Protein AF-A0A8J3P9Y1-F1 (afdb_monomer)

pLDDT: mean 70.39, std 19.76, range [37.03, 94.31]

Nearest PDB structures (foldseek):
  3hug-assembly6_P  TM=7.985E-01  e=1.269E-01  Mycobacterium tuberculosis H37Rv
  3hug-assembly6_J  TM=7.393E-01  e=1.351E-01  Mycobacterium tuberculosis H37Rv
  3hug-assembly6_F  TM=9.449E-01  e=3.054E-01  Mycobacterium tuberculosis H37Rv
  3hug-assembly3_L  TM=7.422E-01  e=3.686E-01  Mycobacterium tuberculosis H37Rv

Solvent-accessible surface area (backbone atoms only — not comparable to full-atom values): 6510 Å² total; per-residue (Å²): 143,80,88,79,85,78,82,90,81,77,76,95,77,72,90,67,78,75,79,79,74,73,80,88,63,100,72,79,76,76,44,79,85,66,62,26,74,68,38,51,55,30,52,73,68,64,70,48,54,72,71,54,41,55,54,44,51,62,44,43,80,75,31,67,73,55,41,55,47,45,66,68,46,43,66,60,48,52,52,55,52,51,51,54,52,52,55,51,49,62,74,64,50,76,74,81,78,81,127

Radius of gyration: 21.57 Å; Cα contacts (8 Å, |Δi|>4): 36; chains: 1; bounding box: 75×32×50 Å

Sequence (99 aa):
MIGRAVPYGGDPTDGADPPPCPPAEPGGAACTNGSGPTAAGLYLTGALSPDQAASFESHLLRCPACQDYCDRVGPAIDLLIASRYAEAADLAAPEPSAS

Organism: NCBI:txid310354

Mean predicted aligned error: 14.85 Å

Structure (mmCIF, N/CA/C/O backbone):
data_AF-A0A8J3P9Y1-F1
#
_entry.id   AF-A0A8J3P9Y1-F1
#
loop_
_atom_site.group_PDB
_atom_site.id
_atom_site.type_symbol
_atom_site.label_atom_id
_atom_site.label_alt_id
_atom_site.label_comp_id
_atom_site.label_asym_id
_atom_site.label_entity_id
_atom_site.label_seq_id
_atom_site.pdbx_PDB_ins_code
_atom_site.Cartn_x
_atom_site.Cartn_y
_atom_site.Cartn_z
_atom_site.occupancy
_atom_site.B_iso_or_equiv
_atom_site.auth_seq_id
_atom_site.auth_comp_id
_atom_site.auth_asym_id
_atom_site.auth_atom_id
_atom_site.pdbx_PDB_model_num
ATOM 1 N N . MET A 1 1 ? 45.087 -20.100 -7.973 1.00 41.41 1 MET A N 1
ATOM 2 C CA . MET A 1 1 ? 44.007 -19.429 -8.724 1.00 41.41 1 MET A CA 1
ATOM 3 C C . MET A 1 1 ? 43.104 -18.734 -7.718 1.00 41.41 1 MET A C 1
ATOM 5 O O . MET A 1 1 ? 42.337 -19.415 -7.057 1.00 41.41 1 MET A O 1
ATOM 9 N N . ILE A 1 2 ? 43.257 -17.423 -7.526 1.00 37.03 2 ILE A N 1
ATOM 10 C CA . ILE A 1 2 ? 42.393 -16.632 -6.638 1.00 37.03 2 ILE A CA 1
ATOM 11 C C . ILE A 1 2 ? 41.951 -15.418 -7.457 1.00 37.03 2 ILE A C 1
ATOM 13 O O . ILE A 1 2 ? 42.772 -14.566 -7.796 1.00 37.03 2 ILE A O 1
ATOM 17 N N . GLY A 1 3 ? 40.685 -15.428 -7.876 1.00 37.78 3 GLY A N 1
ATOM 18 C CA . GLY A 1 3 ? 40.052 -14.355 -8.637 1.00 37.78 3 GLY A CA 1
ATOM 19 C C . GLY A 1 3 ? 39.818 -13.146 -7.738 1.00 37.78 3 GLY A C 1
ATOM 20 O O . GLY A 1 3 ? 39.241 -13.256 -6.661 1.00 37.78 3 GLY A O 1
ATOM 21 N N . ARG A 1 4 ? 40.348 -12.012 -8.177 1.00 38.56 4 ARG A N 1
ATOM 22 C CA . ARG A 1 4 ? 40.489 -10.749 -7.459 1.00 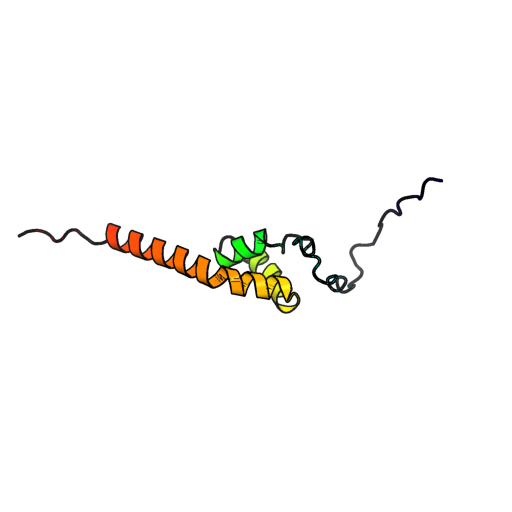38.56 4 ARG A CA 1
ATOM 23 C C . ARG A 1 4 ? 39.161 -9.985 -7.477 1.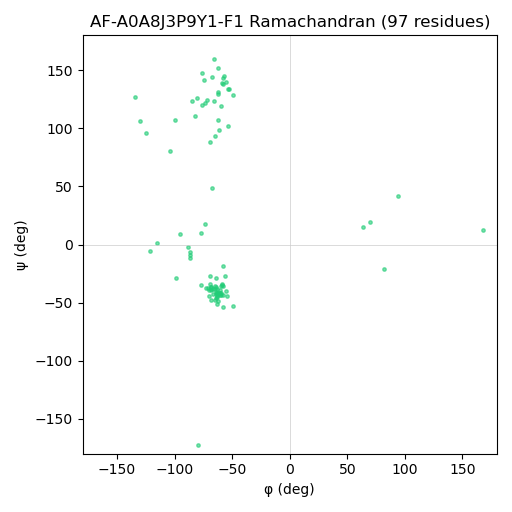00 38.56 4 ARG A C 1
ATOM 25 O O . ARG A 1 4 ? 38.617 -9.744 -8.549 1.00 38.56 4 ARG A O 1
ATOM 32 N N . ALA A 1 5 ? 38.663 -9.602 -6.301 1.00 41.72 5 ALA A N 1
ATOM 33 C CA . ALA A 1 5 ? 37.536 -8.684 -6.166 1.00 41.72 5 ALA A CA 1
ATOM 34 C C . ALA A 1 5 ? 37.903 -7.315 -6.765 1.00 41.72 5 ALA A C 1
ATOM 36 O O . ALA A 1 5 ? 38.963 -6.761 -6.462 1.00 41.72 5 ALA A O 1
ATOM 37 N N . VAL A 1 6 ? 37.041 -6.798 -7.639 1.00 49.44 6 VAL A N 1
ATOM 38 C CA . VAL A 1 6 ? 37.158 -5.460 -8.229 1.00 49.44 6 VAL A CA 1
ATOM 39 C C . VAL A 1 6 ? 36.529 -4.462 -7.250 1.00 49.44 6 VAL A C 1
ATOM 41 O O . VAL A 1 6 ? 35.365 -4.650 -6.895 1.00 49.44 6 VAL A O 1
ATOM 44 N N . PRO A 1 7 ? 37.244 -3.424 -6.778 1.00 52.22 7 PRO A N 1
ATOM 45 C CA . PRO A 1 7 ? 36.626 -2.392 -5.959 1.00 52.22 7 PRO A CA 1
ATOM 46 C C . PRO A 1 7 ? 35.810 -1.453 -6.856 1.00 52.22 7 PRO A C 1
ATOM 48 O O . PRO A 1 7 ? 36.354 -0.819 -7.759 1.00 52.22 7 PRO A O 1
ATOM 51 N N . TYR A 1 8 ? 34.507 -1.362 -6.593 1.00 47.03 8 TYR A N 1
ATOM 52 C CA . TYR A 1 8 ? 33.647 -0.297 -7.107 1.00 47.03 8 TYR A CA 1
ATOM 53 C C . TYR A 1 8 ? 34.111 1.041 -6.511 1.00 47.03 8 TYR A C 1
ATOM 55 O O . TYR A 1 8 ? 33.736 1.408 -5.401 1.00 47.03 8 TYR A O 1
ATOM 63 N N . GLY A 1 9 ? 34.972 1.747 -7.240 1.00 44.25 9 GLY A N 1
ATOM 64 C CA . GLY A 1 9 ? 35.149 3.189 -7.117 1.00 44.25 9 GLY A CA 1
ATOM 65 C C . GLY A 1 9 ? 34.369 3.850 -8.247 1.00 44.25 9 GLY A C 1
ATOM 66 O O . GLY A 1 9 ? 34.774 3.733 -9.401 1.00 44.25 9 GLY A O 1
ATOM 67 N N . GLY A 1 10 ? 33.246 4.489 -7.926 1.00 37.59 10 GLY A N 1
ATOM 68 C CA . GLY A 1 10 ? 32.431 5.258 -8.865 1.00 37.59 10 GLY A CA 1
ATOM 69 C C . GLY A 1 10 ? 32.047 6.594 -8.236 1.00 37.59 10 GLY A C 1
ATOM 70 O O . GLY A 1 10 ? 31.582 6.628 -7.100 1.00 37.59 10 GLY A O 1
ATOM 71 N N . ASP A 1 11 ? 32.329 7.668 -8.965 1.00 39.84 11 ASP A N 1
ATOM 72 C CA . ASP A 1 11 ? 32.106 9.075 -8.629 1.00 39.84 11 ASP A CA 1
ATOM 73 C C . ASP A 1 11 ? 30.613 9.391 -8.358 1.00 39.84 11 ASP A C 1
ATOM 75 O O . ASP A 1 11 ? 29.756 8.886 -9.083 1.00 39.84 11 ASP A O 1
ATOM 79 N N . PRO A 1 12 ? 30.263 10.214 -7.349 1.00 50.38 12 PRO A N 1
ATOM 80 C CA . PRO A 1 12 ? 28.871 10.459 -6.958 1.00 50.38 12 PRO A CA 1
ATOM 81 C C . PRO A 1 12 ? 28.077 11.416 -7.874 1.00 50.38 12 PRO A C 1
ATOM 83 O O . PRO A 1 12 ? 26.978 11.812 -7.486 1.00 50.38 12 PRO A O 1
ATOM 86 N N . THR A 1 13 ? 28.584 11.819 -9.049 1.00 48.91 13 THR A N 1
ATOM 87 C CA . THR A 1 13 ? 27.899 12.810 -9.913 1.00 48.91 13 THR A CA 1
ATOM 88 C C . THR A 1 13 ? 27.412 12.311 -11.275 1.00 48.91 13 THR A C 1
ATOM 90 O O . THR A 1 13 ? 26.796 13.084 -12.011 1.00 48.91 13 THR A O 1
ATOM 93 N N . ASP A 1 14 ? 27.588 11.032 -11.608 1.00 45.88 14 ASP A N 1
ATOM 94 C CA . ASP A 1 14 ? 27.040 10.487 -12.854 1.00 45.88 14 ASP A CA 1
ATOM 95 C C . ASP A 1 14 ? 25.560 10.121 -12.657 1.00 45.88 14 ASP A C 1
ATOM 97 O O . ASP A 1 14 ? 25.224 9.201 -11.912 1.00 45.88 14 ASP A O 1
ATOM 101 N N . GLY A 1 15 ? 24.664 10.882 -13.293 1.00 45.03 15 GLY A N 1
ATOM 102 C CA . GLY A 1 15 ? 23.213 10.671 -13.317 1.00 45.03 15 GLY A CA 1
ATOM 103 C C . GLY A 1 15 ? 22.792 9.411 -14.081 1.00 45.03 15 GLY A C 1
ATOM 104 O O . GLY A 1 15 ? 21.915 9.475 -14.942 1.00 45.03 15 GLY A O 1
ATOM 105 N N . ALA A 1 16 ? 23.431 8.281 -13.791 1.00 42.06 16 ALA A N 1
ATOM 106 C CA . ALA A 1 16 ? 23.083 6.978 -14.310 1.00 42.06 16 ALA A CA 1
ATOM 107 C C . ALA A 1 16 ? 21.810 6.478 -13.616 1.00 42.06 16 ALA A C 1
ATOM 109 O O . ALA A 1 16 ? 21.747 6.358 -12.390 1.00 42.06 16 ALA A O 1
ATOM 110 N N . ASP A 1 17 ? 20.791 6.191 -14.423 1.00 44.88 17 ASP A N 1
ATOM 111 C CA . ASP A 1 17 ? 19.598 5.462 -14.004 1.00 44.88 17 ASP A CA 1
ATOM 112 C C . ASP A 1 17 ? 20.029 4.185 -13.247 1.00 44.88 17 ASP A C 1
ATOM 114 O O . ASP A 1 17 ? 20.905 3.458 -13.737 1.00 44.88 17 ASP A O 1
ATOM 118 N N . PRO A 1 18 ? 19.500 3.920 -12.036 1.00 49.88 18 PRO A N 1
ATOM 119 C CA . PRO A 1 18 ? 19.859 2.717 -11.297 1.00 49.88 18 PRO A CA 1
ATOM 120 C C . PRO A 1 18 ? 19.534 1.481 -12.150 1.00 49.88 18 PRO A C 1
ATOM 122 O O . PRO A 1 18 ? 18.524 1.479 -12.853 1.00 49.88 18 PRO A O 1
ATOM 125 N N . PRO A 1 19 ? 20.362 0.421 -12.107 1.00 47.41 19 PRO A N 1
ATOM 126 C CA . PRO A 1 19 ? 20.167 -0.736 -12.972 1.00 47.41 19 PRO A CA 1
ATOM 127 C C . PRO A 1 19 ? 18.749 -1.310 -12.800 1.00 47.41 19 PRO A C 1
ATOM 129 O O . PRO A 1 19 ? 18.266 -1.391 -11.663 1.00 47.41 19 PRO A O 1
ATOM 132 N N . PRO A 1 20 ? 18.079 -1.729 -13.894 1.00 46.41 20 PRO A N 1
ATOM 133 C CA . PRO A 1 20 ? 16.769 -2.356 -13.797 1.00 46.41 20 PRO A CA 1
ATOM 134 C C . PRO A 1 20 ? 16.864 -3.591 -12.900 1.00 46.41 20 PRO A C 1
ATOM 136 O O . PRO A 1 20 ? 17.834 -4.352 -12.963 1.00 46.41 20 PRO A O 1
ATOM 139 N N . CYS A 1 21 ? 15.859 -3.761 -12.039 1.00 46.88 21 CYS A N 1
ATOM 140 C CA . CYS A 1 21 ? 15.823 -4.845 -11.065 1.00 46.88 21 CYS A CA 1
ATOM 141 C C . CYS A 1 21 ? 16.009 -6.205 -11.764 1.00 46.88 21 CYS A C 1
ATOM 143 O O . CYS A 1 21 ? 15.347 -6.460 -12.776 1.00 46.88 21 CYS A O 1
ATOM 145 N N . PRO A 1 22 ? 16.873 -7.095 -11.241 1.00 47.22 22 PRO A N 1
ATOM 146 C CA . PRO A 1 22 ? 16.957 -8.455 -11.751 1.00 47.22 22 PRO A CA 1
ATOM 147 C C . PRO A 1 22 ? 15.619 -9.188 -11.535 1.00 47.22 22 PRO A C 1
ATOM 149 O O . PRO A 1 22 ? 14.877 -8.852 -10.604 1.00 47.22 22 PRO A O 1
ATOM 152 N N . PRO A 1 23 ? 15.285 -10.179 -12.385 1.00 42.75 23 PRO A N 1
ATOM 153 C CA . PRO A 1 23 ? 14.048 -10.941 -12.261 1.00 42.75 23 PRO A CA 1
ATOM 154 C C . PRO A 1 23 ? 13.942 -11.601 -10.881 1.00 42.75 23 PRO A C 1
ATOM 156 O O . PRO A 1 23 ? 14.941 -12.006 -10.287 1.00 42.75 23 PRO A O 1
ATOM 159 N N . ALA A 1 24 ? 12.712 -11.674 -10.373 1.00 45.75 24 ALA A N 1
ATOM 160 C CA . ALA A 1 24 ? 12.392 -12.144 -9.034 1.00 45.75 24 ALA A CA 1
ATOM 161 C C . ALA A 1 24 ? 12.818 -13.608 -8.820 1.00 45.75 24 ALA A C 1
ATOM 163 O O . ALA A 1 24 ? 12.096 -14.539 -9.169 1.00 45.75 24 ALA A O 1
ATOM 164 N N . GLU A 1 25 ? 13.976 -13.816 -8.200 1.00 38.72 25 GLU A N 1
ATOM 165 C CA . GLU A 1 25 ? 14.311 -15.091 -7.567 1.00 38.72 25 GLU A CA 1
ATOM 166 C C . GLU A 1 25 ? 13.381 -15.292 -6.347 1.00 38.72 25 GLU A C 1
ATOM 168 O O . GLU A 1 25 ? 13.044 -14.318 -5.654 1.00 38.72 25 GLU A O 1
ATOM 173 N N . PRO A 1 26 ? 12.950 -16.528 -6.039 1.00 38.72 26 PRO A N 1
ATOM 174 C CA . PRO A 1 26 ? 12.089 -16.808 -4.895 1.00 38.72 26 PRO A CA 1
ATOM 175 C C . PRO A 1 26 ? 12.876 -16.594 -3.592 1.00 38.72 26 PRO A C 1
ATOM 177 O O . PRO A 1 26 ? 13.515 -17.506 -3.078 1.00 38.72 26 PRO A O 1
ATOM 180 N N . GLY A 1 27 ? 12.876 -15.362 -3.073 1.00 45.09 27 GLY A N 1
ATOM 181 C CA . GLY A 1 27 ? 13.672 -15.033 -1.885 1.00 45.09 27 GLY A CA 1
ATOM 182 C C . GLY A 1 27 ? 13.839 -13.558 -1.512 1.00 45.09 27 GLY A C 1
ATOM 183 O O . GLY A 1 27 ? 14.684 -13.263 -0.677 1.00 45.09 27 GLY A O 1
ATOM 184 N N . GLY A 1 28 ? 13.075 -12.619 -2.086 1.00 48.62 28 GLY A N 1
ATOM 185 C CA . GLY A 1 28 ? 12.895 -11.271 -1.510 1.00 48.62 28 GLY A CA 1
ATOM 186 C C . GLY A 1 28 ? 14.139 -10.371 -1.397 1.00 48.62 28 GLY A C 1
ATOM 187 O O . GLY A 1 28 ? 14.089 -9.368 -0.691 1.00 48.62 28 GLY A O 1
ATOM 188 N N . ALA A 1 29 ? 15.241 -10.689 -2.081 1.00 48.66 29 ALA A N 1
ATOM 189 C CA . ALA A 1 29 ? 16.513 -9.966 -1.960 1.00 48.66 29 ALA A CA 1
ATOM 190 C C . ALA A 1 29 ? 16.738 -8.865 -3.022 1.00 48.66 29 ALA A C 1
ATOM 192 O O . ALA A 1 29 ? 17.837 -8.327 -3.116 1.00 48.66 29 ALA A O 1
ATOM 193 N N . ALA A 1 30 ? 15.735 -8.523 -3.841 1.00 54.03 30 ALA A N 1
ATOM 194 C CA . ALA A 1 30 ? 15.935 -7.668 -5.022 1.00 54.03 30 ALA A CA 1
ATOM 195 C C . ALA A 1 30 ? 15.851 -6.149 -4.759 1.00 54.03 30 ALA A C 1
ATOM 197 O O . ALA A 1 30 ? 16.215 -5.361 -5.625 1.00 54.03 30 ALA A O 1
ATOM 198 N N . CYS A 1 31 ? 15.390 -5.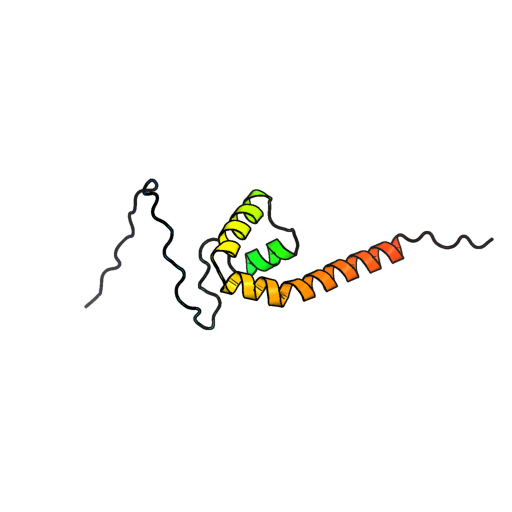715 -3.584 1.00 60.75 31 CYS A N 1
ATOM 199 C CA . CYS A 1 31 ? 15.229 -4.293 -3.266 1.00 60.75 31 CYS A CA 1
ATOM 200 C C . CYS A 1 31 ? 16.359 -3.828 -2.347 1.00 60.75 31 CYS A C 1
ATOM 202 O O . CYS A 1 31 ? 16.209 -3.759 -1.125 1.00 60.75 31 CYS A O 1
ATOM 204 N N . THR A 1 32 ? 17.527 -3.546 -2.919 1.00 55.88 32 THR A N 1
ATOM 205 C CA . THR A 1 32 ? 18.606 -2.895 -2.171 1.00 55.88 32 THR A CA 1
ATOM 206 C C . THR A 1 32 ? 18.257 -1.420 -1.977 1.00 55.88 32 THR A C 1
ATOM 208 O O . THR A 1 32 ? 17.765 -0.796 -2.912 1.00 55.88 32 THR A O 1
ATOM 211 N N . ASN A 1 33 ? 18.568 -0.869 -0.798 1.00 55.06 33 ASN A N 1
ATOM 212 C CA . ASN A 1 33 ? 18.346 0.527 -0.378 1.00 55.06 33 ASN A CA 1
ATOM 213 C C . ASN A 1 33 ? 17.045 0.818 0.398 1.00 55.06 33 ASN A C 1
ATOM 215 O O . ASN A 1 33 ? 16.381 1.828 0.194 1.00 55.06 33 ASN A O 1
ATOM 219 N N . GLY A 1 34 ? 16.679 -0.069 1.326 1.00 56.56 34 GLY A N 1
ATOM 220 C CA . GLY A 1 34 ? 15.572 0.168 2.256 1.00 56.56 34 GLY A CA 1
ATOM 221 C C . GLY A 1 34 ? 14.192 -0.129 1.676 1.00 56.56 34 GLY A C 1
ATOM 222 O O . GLY A 1 34 ? 13.314 -0.466 2.449 1.00 56.56 34 GLY A O 1
ATOM 223 N N . SER A 1 35 ? 14.012 -0.149 0.354 1.00 59.09 35 SER A N 1
ATOM 224 C CA . SER A 1 35 ? 12.735 -0.388 -0.348 1.00 59.09 35 SER A CA 1
ATOM 225 C C . SER A 1 35 ? 12.224 -1.842 -0.333 1.00 59.09 35 SER A C 1
ATOM 227 O O . SER A 1 35 ? 11.410 -2.218 -1.167 1.00 59.09 35 SER A O 1
ATOM 229 N N . GLY A 1 36 ? 12.724 -2.685 0.574 1.00 62.62 36 GLY A N 1
ATOM 230 C CA . GLY A 1 36 ? 12.328 -4.091 0.692 1.00 62.62 36 GLY A CA 1
ATOM 231 C C . GLY A 1 36 ? 10.995 -4.309 1.425 1.00 62.62 36 GLY A C 1
ATOM 232 O O . GLY A 1 36 ? 10.318 -3.345 1.787 1.00 62.62 36 GLY A O 1
ATOM 233 N N . PRO A 1 37 ? 10.628 -5.573 1.725 1.00 63.97 37 PRO A N 1
ATOM 234 C CA . PRO A 1 37 ? 9.364 -5.912 2.396 1.00 63.97 37 PRO A CA 1
ATOM 235 C C . PRO A 1 37 ? 9.181 -5.197 3.745 1.00 63.97 37 PRO A C 1
ATOM 237 O O . PRO A 1 37 ? 8.057 -4.897 4.145 1.00 63.97 37 PRO A O 1
ATOM 240 N N . THR A 1 38 ? 10.281 -4.849 4.417 1.00 76.44 38 THR A N 1
ATOM 241 C CA . THR A 1 38 ? 10.266 -4.022 5.628 1.00 76.44 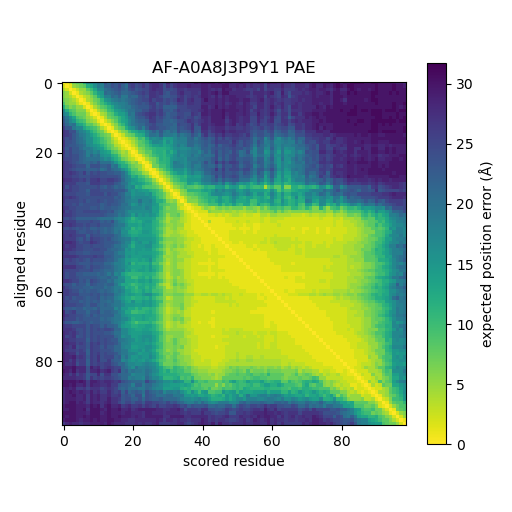38 THR A CA 1
ATOM 242 C C . THR A 1 38 ? 9.750 -2.603 5.363 1.00 76.44 38 THR A C 1
ATOM 244 O O . THR A 1 38 ? 8.892 -2.139 6.107 1.00 76.44 38 THR A O 1
ATOM 247 N N . ALA A 1 39 ? 10.205 -1.913 4.307 1.00 81.44 39 ALA A N 1
ATOM 248 C CA . ALA A 1 39 ? 9.670 -0.587 3.978 1.00 81.44 39 ALA A CA 1
ATOM 249 C C . ALA A 1 39 ? 8.234 -0.651 3.479 1.00 81.44 39 ALA A C 1
ATOM 251 O O . ALA A 1 39 ? 7.463 0.233 3.821 1.00 81.44 39 ALA A O 1
ATOM 252 N N . ALA A 1 40 ? 7.846 -1.703 2.756 1.00 85.69 40 ALA A N 1
ATOM 253 C CA . ALA A 1 40 ? 6.454 -1.884 2.358 1.00 85.69 40 ALA A CA 1
ATOM 254 C C . ALA A 1 40 ? 5.520 -1.998 3.579 1.00 85.69 40 ALA A C 1
ATOM 256 O O . ALA A 1 40 ? 4.480 -1.350 3.626 1.00 85.69 40 ALA A O 1
ATOM 257 N N . GLY A 1 41 ? 5.915 -2.755 4.609 1.00 87.50 41 GLY A N 1
ATOM 258 C CA . GLY A 1 41 ? 5.156 -2.832 5.863 1.00 87.50 41 GLY A CA 1
ATOM 259 C C . GLY A 1 41 ? 5.091 -1.497 6.617 1.00 87.50 41 GLY A C 1
ATOM 260 O O . GLY A 1 41 ? 4.033 -1.114 7.118 1.00 87.50 41 GLY A O 1
ATOM 261 N N . LEU A 1 42 ? 6.199 -0.754 6.667 1.00 89.56 42 LEU A N 1
ATOM 262 C CA . LEU A 1 42 ? 6.232 0.572 7.297 1.00 89.56 42 LEU A CA 1
ATOM 263 C C . LEU A 1 42 ? 5.421 1.606 6.507 1.00 89.56 42 LEU A C 1
ATOM 265 O O . LEU A 1 42 ? 4.758 2.446 7.106 1.00 89.56 42 LEU A O 1
ATOM 269 N N . TYR A 1 43 ? 5.435 1.523 5.178 1.00 91.38 43 TYR A N 1
ATOM 270 C CA . TYR A 1 43 ? 4.637 2.369 4.299 1.00 91.38 43 TYR A CA 1
ATOM 271 C C . TYR A 1 43 ? 3.143 2.141 4.537 1.00 91.38 43 TYR A C 1
ATOM 273 O O . TYR A 1 43 ? 2.421 3.087 4.835 1.00 91.38 43 TYR A O 1
ATOM 281 N N . LEU A 1 44 ? 2.699 0.879 4.516 1.00 91.94 44 LEU A N 1
ATOM 282 C CA . LEU A 1 44 ? 1.290 0.515 4.713 1.00 91.94 44 LEU A CA 1
ATOM 283 C C . LEU A 1 44 ? 0.759 0.862 6.110 1.00 91.94 44 LEU A C 1
ATOM 285 O O . LEU A 1 44 ? -0.425 1.123 6.274 1.00 91.94 44 LEU A O 1
ATOM 289 N N . THR A 1 45 ? 1.623 0.878 7.125 1.00 91.12 45 THR A N 1
ATOM 290 C CA . THR A 1 45 ? 1.246 1.284 8.490 1.00 91.12 45 THR A CA 1
ATOM 291 C C . THR A 1 45 ? 1.378 2.790 8.735 1.00 91.12 45 THR A C 1
ATOM 293 O O . THR A 1 45 ? 1.060 3.253 9.829 1.00 91.12 45 THR A O 1
ATOM 296 N N . GLY A 1 46 ? 1.849 3.565 7.749 1.00 91.56 46 GLY A N 1
ATOM 297 C CA . GLY A 1 46 ? 2.089 5.005 7.887 1.00 91.56 46 GLY A CA 1
ATOM 298 C C . GLY A 1 46 ? 3.264 5.361 8.806 1.00 91.56 46 GLY A C 1
ATOM 299 O O . GLY A 1 46 ? 3.344 6.483 9.297 1.00 91.56 46 GLY A O 1
ATOM 300 N N . ALA A 1 47 ? 4.171 4.416 9.063 1.00 91.75 47 ALA A N 1
ATOM 301 C CA . ALA A 1 47 ? 5.302 4.571 9.979 1.00 91.75 47 ALA A CA 1
ATOM 302 C C . ALA A 1 47 ? 6.556 5.192 9.329 1.00 91.75 47 ALA A C 1
ATOM 304 O O . ALA A 1 47 ? 7.538 5.459 10.023 1.00 91.75 47 ALA A O 1
ATOM 305 N N . LEU A 1 48 ? 6.552 5.400 8.008 1.00 89.50 48 LEU A N 1
ATOM 306 C CA . LEU A 1 48 ? 7.632 6.095 7.305 1.00 89.50 48 LEU A CA 1
ATOM 307 C C . LEU A 1 48 ? 7.556 7.609 7.519 1.00 89.50 48 LEU A C 1
ATOM 309 O O . LEU A 1 48 ? 6.473 8.190 7.593 1.00 89.50 48 LEU A O 1
ATOM 313 N N . SER A 1 49 ? 8.718 8.268 7.551 1.00 91.06 49 SER A N 1
ATOM 314 C CA . SER A 1 49 ? 8.748 9.727 7.433 1.00 91.06 49 SER A CA 1
ATOM 315 C C . SER A 1 49 ? 8.260 10.171 6.041 1.00 91.06 49 SER A C 1
ATOM 317 O O . SER A 1 49 ? 8.322 9.380 5.095 1.00 91.06 49 SER A O 1
ATOM 319 N N . PRO A 1 50 ? 7.827 11.433 5.865 1.00 91.88 50 PRO A N 1
ATOM 320 C CA . PRO A 1 50 ? 7.358 11.927 4.567 1.00 91.88 50 PRO A CA 1
ATOM 321 C C . PRO A 1 50 ? 8.372 11.732 3.427 1.00 91.88 50 PRO A C 1
ATOM 323 O O . PRO A 1 50 ? 8.009 11.242 2.360 1.00 91.88 50 PRO A O 1
ATOM 326 N N . ASP A 1 51 ? 9.656 12.030 3.662 1.00 88.00 51 ASP A N 1
ATOM 327 C CA . ASP A 1 51 ? 10.727 11.811 2.677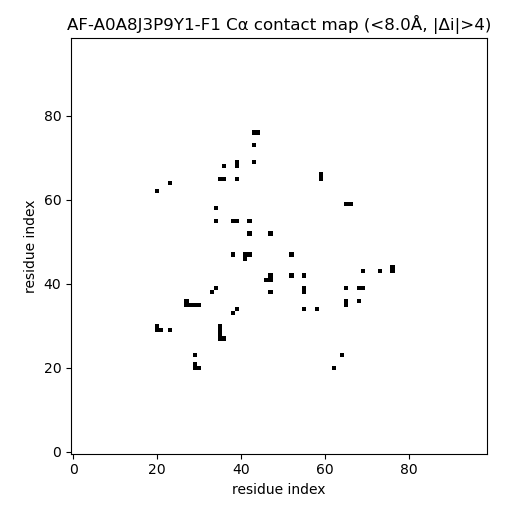 1.00 88.00 51 ASP A CA 1
ATOM 328 C C . ASP A 1 51 ? 10.918 10.327 2.326 1.00 88.00 51 ASP A C 1
ATOM 330 O O . ASP A 1 51 ? 11.159 9.969 1.171 1.00 88.00 51 ASP A O 1
ATOM 334 N N . GLN A 1 52 ? 10.792 9.440 3.316 1.00 87.31 52 GLN A N 1
ATOM 335 C CA . GLN A 1 52 ? 10.905 7.997 3.105 1.00 87.31 52 GLN A CA 1
ATOM 336 C C . GLN A 1 52 ? 9.709 7.446 2.326 1.00 87.31 52 GLN A C 1
ATOM 338 O O . GLN A 1 52 ? 9.900 6.605 1.447 1.00 87.31 52 GLN A O 1
ATOM 343 N N . ALA A 1 53 ? 8.501 7.934 2.612 1.00 90.94 53 ALA A N 1
ATOM 344 C CA . ALA A 1 53 ? 7.295 7.570 1.880 1.00 90.94 53 ALA A CA 1
ATOM 345 C C . ALA A 1 53 ? 7.393 8.001 0.409 1.00 90.94 53 ALA A C 1
ATOM 347 O O . ALA A 1 53 ? 7.224 7.163 -0.471 1.00 90.94 53 ALA A O 1
ATOM 348 N N . ALA A 1 54 ? 7.789 9.247 0.131 1.00 89.75 54 ALA A N 1
ATOM 349 C CA . ALA A 1 54 ? 7.963 9.739 -1.239 1.00 89.75 54 ALA A CA 1
ATOM 350 C C . ALA A 1 54 ? 9.029 8.948 -2.028 1.00 89.75 54 ALA A C 1
ATOM 352 O O . ALA A 1 54 ? 8.859 8.643 -3.215 1.00 89.75 54 ALA A O 1
ATOM 353 N N . SER A 1 55 ? 10.127 8.574 -1.362 1.00 86.88 55 SER A N 1
ATOM 354 C CA . SER A 1 55 ? 11.161 7.711 -1.946 1.00 86.88 55 SER 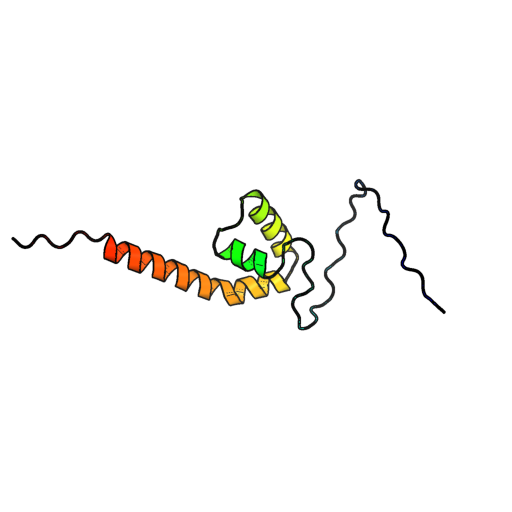A CA 1
ATOM 355 C C . SER A 1 55 ? 10.623 6.308 -2.259 1.00 86.88 55 SER A C 1
ATOM 357 O O . SER A 1 55 ? 10.862 5.766 -3.342 1.00 86.88 55 SER A O 1
ATOM 359 N N . PHE A 1 56 ? 9.835 5.731 -1.348 1.00 87.56 56 PHE A N 1
ATOM 360 C CA . PHE A 1 56 ? 9.219 4.423 -1.547 1.00 87.56 56 PHE A CA 1
ATOM 361 C C . PHE A 1 56 ? 8.138 4.438 -2.639 1.00 87.56 56 PHE A C 1
ATOM 363 O O . PHE A 1 56 ? 8.099 3.528 -3.461 1.00 87.56 56 PHE A O 1
ATOM 370 N N . GLU A 1 57 ? 7.327 5.489 -2.734 1.00 92.25 57 GLU A N 1
ATOM 371 C CA . GLU A 1 57 ? 6.342 5.673 -3.809 1.00 92.25 57 GLU A CA 1
ATOM 372 C C . GLU A 1 57 ? 7.012 5.778 -5.182 1.00 92.25 57 GLU A C 1
ATOM 374 O O . GLU A 1 57 ? 6.592 5.129 -6.142 1.00 92.25 57 GLU A O 1
ATOM 379 N N . SER A 1 58 ? 8.121 6.516 -5.265 1.00 90.31 58 SER A N 1
ATOM 380 C CA . SER A 1 58 ? 8.930 6.595 -6.487 1.00 90.31 58 SER A CA 1
ATOM 381 C C . SER A 1 58 ? 9.464 5.222 -6.915 1.00 90.31 58 SER A C 1
ATOM 383 O O . SER A 1 58 ? 9.533 4.924 -8.110 1.00 90.31 58 SER A O 1
ATOM 385 N N . HIS A 1 59 ? 9.816 4.369 -5.948 1.00 86.94 59 HIS A N 1
ATOM 386 C CA . HIS A 1 59 ? 10.198 2.980 -6.197 1.00 86.94 59 HIS A CA 1
ATOM 387 C C . HIS A 1 59 ? 9.002 2.118 -6.628 1.00 86.94 59 HIS A C 1
ATOM 389 O O . HIS A 1 59 ? 9.123 1.358 -7.592 1.00 86.94 59 HIS A O 1
ATOM 395 N N . LEU A 1 60 ? 7.845 2.252 -5.967 1.00 89.31 60 LEU A N 1
ATOM 396 C CA . LEU A 1 60 ? 6.629 1.505 -6.297 1.00 89.31 60 LEU A CA 1
ATOM 397 C C . LEU A 1 60 ? 6.234 1.703 -7.755 1.00 89.31 60 LEU A C 1
ATOM 399 O O . LEU A 1 60 ? 5.919 0.721 -8.413 1.00 89.31 60 LEU A O 1
ATOM 403 N N . LEU A 1 61 ? 6.356 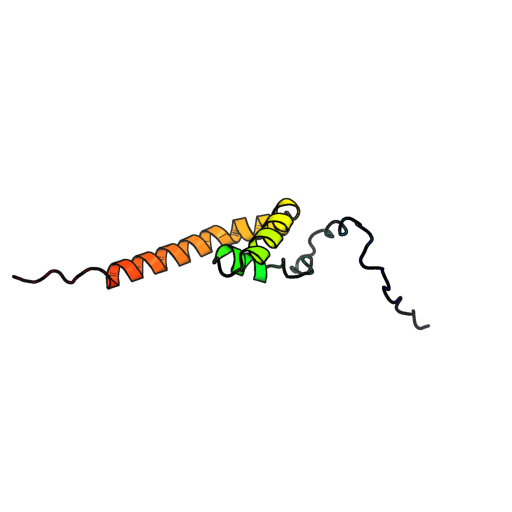2.912 -8.306 1.00 90.38 61 LEU A N 1
ATOM 404 C CA . LEU A 1 61 ? 6.065 3.179 -9.722 1.00 90.38 61 LEU A CA 1
ATOM 405 C C . LEU A 1 61 ? 6.901 2.343 -10.710 1.00 90.38 61 LEU A C 1
ATOM 407 O O . LEU A 1 61 ? 6.535 2.233 -11.879 1.00 90.38 61 LEU A O 1
ATOM 411 N N . ARG A 1 62 ? 8.026 1.770 -10.267 1.00 86.12 62 ARG A N 1
ATOM 412 C CA . ARG A 1 62 ? 9.002 1.072 -11.119 1.00 86.12 62 ARG A CA 1
ATOM 413 C C . ARG A 1 62 ? 9.232 -0.388 -10.724 1.00 86.12 62 ARG A C 1
ATOM 415 O O . ARG A 1 62 ? 9.952 -1.085 -11.434 1.00 86.12 62 ARG A O 1
ATOM 422 N N . CYS A 1 63 ? 8.645 -0.860 -9.621 1.00 84.75 63 CYS A N 1
ATOM 423 C CA . CYS A 1 63 ? 8.910 -2.190 -9.071 1.00 84.75 63 CYS A CA 1
ATOM 424 C C . CYS A 1 63 ? 7.625 -3.023 -8.905 1.00 84.75 63 CYS A C 1
ATOM 426 O O . CYS A 1 63 ? 6.973 -2.942 -7.859 1.00 84.75 63 CYS A O 1
ATOM 428 N N . PRO A 1 64 ? 7.288 -3.884 -9.888 1.00 85.25 64 PRO A N 1
ATOM 429 C CA . PRO A 1 64 ? 6.108 -4.750 -9.823 1.00 85.25 64 PRO A CA 1
ATOM 430 C C . PRO A 1 64 ? 6.092 -5.676 -8.602 1.00 85.25 64 PRO A C 1
ATOM 432 O O . PRO A 1 64 ? 5.051 -5.880 -8.000 1.00 85.25 64 PRO A O 1
ATOM 435 N N . ALA A 1 65 ? 7.249 -6.180 -8.162 1.00 83.62 65 ALA A N 1
ATOM 436 C CA . ALA A 1 65 ? 7.313 -7.066 -6.998 1.00 83.62 65 ALA A CA 1
ATOM 437 C C . ALA A 1 65 ? 6.897 -6.367 -5.687 1.00 83.62 65 ALA A C 1
ATOM 439 O O . ALA A 1 65 ? 6.285 -6.991 -4.817 1.00 83.62 65 ALA A O 1
ATOM 440 N N . CYS A 1 66 ? 7.224 -5.079 -5.539 1.00 85.38 66 CYS A N 1
ATOM 441 C CA . CYS A 1 66 ? 6.802 -4.279 -4.391 1.00 85.38 66 CYS A CA 1
ATOM 442 C C . CYS A 1 66 ? 5.334 -3.859 -4.501 1.00 85.38 66 CYS A C 1
ATOM 444 O O . CYS A 1 66 ? 4.652 -3.858 -3.479 1.00 85.38 66 CYS A O 1
ATOM 446 N N . GLN A 1 67 ? 4.836 -3.594 -5.717 1.00 88.44 67 GLN A N 1
ATOM 447 C CA . GLN A 1 67 ? 3.399 -3.416 -5.969 1.00 88.44 67 GLN A CA 1
ATOM 448 C C . GLN A 1 67 ? 2.624 -4.673 -5.544 1.00 88.44 67 GLN A C 1
ATOM 450 O O . GLN A 1 67 ? 1.789 -4.595 -4.651 1.00 88.44 67 GLN A O 1
ATOM 455 N N . ASP A 1 68 ? 3.008 -5.852 -6.046 1.00 88.50 68 ASP A N 1
ATOM 456 C CA . ASP A 1 68 ? 2.376 -7.138 -5.714 1.00 88.50 68 ASP A CA 1
ATOM 457 C C . ASP A 1 68 ? 2.423 -7.454 -4.211 1.00 88.50 68 ASP A C 1
ATOM 459 O O . ASP A 1 68 ? 1.548 -8.124 -3.656 1.00 88.50 68 ASP A O 1
ATOM 463 N N . TYR A 1 69 ? 3.488 -7.048 -3.517 1.00 86.50 69 TYR A N 1
ATOM 464 C CA . TYR A 1 69 ? 3.559 -7.196 -2.066 1.00 86.50 69 TYR A CA 1
ATOM 465 C C . TYR A 1 69 ? 2.561 -6.271 -1.361 1.00 86.50 69 TYR A C 1
ATOM 467 O O . TYR A 1 69 ? 1.816 -6.742 -0.499 1.00 86.50 69 TYR A O 1
ATOM 475 N N . CYS A 1 70 ? 2.517 -4.990 -1.738 1.00 90.19 70 CYS A N 1
ATOM 476 C CA . CYS A 1 70 ? 1.548 -4.034 -1.209 1.00 90.19 70 CYS A CA 1
ATOM 477 C C . CYS A 1 70 ? 0.106 -4.473 -1.487 1.00 90.19 70 CYS A C 1
ATOM 479 O O . CYS A 1 70 ? -0.705 -4.445 -0.567 1.00 90.19 70 CYS A O 1
ATOM 481 N N . ASP A 1 71 ? -0.190 -4.982 -2.680 1.00 93.12 71 ASP A N 1
ATOM 482 C CA . ASP A 1 71 ? -1.528 -5.456 -3.048 1.00 93.12 71 ASP A CA 1
ATOM 483 C C . ASP A 1 71 ? -1.950 -6.695 -2.247 1.00 93.12 71 ASP A C 1
ATOM 485 O O . ASP A 1 71 ? -3.103 -6.819 -1.832 1.00 93.12 71 ASP A O 1
ATOM 489 N N . ARG A 1 72 ? -1.017 -7.619 -1.978 1.00 90.94 72 ARG A N 1
ATOM 490 C CA . ARG A 1 72 ? -1.308 -8.823 -1.180 1.00 90.94 72 ARG A CA 1
ATOM 491 C C . ARG A 1 72 ? -1.487 -8.528 0.306 1.00 90.94 72 ARG A C 1
ATOM 493 O O . ARG A 1 72 ? -2.288 -9.194 0.958 1.00 90.94 72 ARG A O 1
ATOM 500 N N . VAL A 1 73 ? -0.704 -7.603 0.856 1.00 90.25 73 VAL A N 1
ATOM 501 C CA . VAL A 1 73 ? -0.622 -7.373 2.310 1.00 90.25 73 VAL A CA 1
ATOM 502 C C . VAL A 1 73 ? -1.478 -6.186 2.759 1.00 90.25 73 VAL A C 1
ATOM 504 O O . VAL A 1 73 ? -1.991 -6.206 3.877 1.00 90.25 73 VAL A O 1
ATOM 507 N N . GLY A 1 74 ? -1.689 -5.195 1.893 1.00 92.44 74 GLY A N 1
ATOM 508 C CA . GLY A 1 74 ? -2.465 -3.979 2.156 1.00 92.44 74 GLY A CA 1
ATOM 509 C C . GLY A 1 74 ? -3.836 -4.250 2.778 1.00 92.44 74 GLY A C 1
ATOM 510 O O . GLY A 1 74 ? -4.072 -3.777 3.887 1.00 92.44 74 GLY A O 1
ATOM 511 N N . PRO A 1 75 ? -4.684 -5.116 2.186 1.00 94.31 75 PRO A N 1
ATOM 512 C CA . PRO A 1 75 ? -6.000 -5.416 2.749 1.00 94.31 75 PRO A CA 1
ATOM 513 C C . PRO A 1 75 ? -5.953 -5.991 4.173 1.00 94.31 75 PRO A C 1
ATOM 515 O O . PRO A 1 75 ? -6.827 -5.713 4.990 1.00 94.31 75 PRO A O 1
ATOM 518 N N . ALA A 1 76 ? -4.932 -6.790 4.501 1.00 92.38 76 ALA A N 1
ATOM 519 C CA . ALA A 1 76 ? -4.773 -7.329 5.850 1.00 92.38 76 ALA A CA 1
ATOM 520 C C . ALA A 1 76 ? -4.372 -6.235 6.854 1.00 92.38 76 ALA A C 1
ATOM 522 O O . ALA A 1 76 ? -4.855 -6.236 7.987 1.00 92.38 76 ALA A O 1
ATOM 523 N N . ILE A 1 77 ? -3.523 -5.290 6.442 1.00 90.94 77 ILE A N 1
ATOM 524 C CA . ILE A 1 77 ? -3.147 -4.130 7.259 1.00 90.94 77 ILE A CA 1
ATOM 525 C C . ILE A 1 77 ? -4.347 -3.200 7.466 1.00 90.94 77 ILE A C 1
ATOM 527 O O . ILE A 1 77 ? -4.590 -2.794 8.602 1.00 90.94 77 ILE A O 1
ATOM 531 N N . ASP A 1 78 ? -5.150 -2.946 6.431 1.00 89.56 78 ASP A N 1
ATOM 532 C CA . ASP A 1 78 ? -6.369 -2.133 6.535 1.00 89.56 78 ASP A CA 1
ATOM 533 C C . ASP A 1 78 ? -7.350 -2.712 7.561 1.00 89.56 78 ASP A C 1
ATOM 535 O O . ASP A 1 78 ? -7.878 -1.986 8.406 1.00 89.56 78 ASP A O 1
ATOM 539 N N . LEU A 1 79 ? -7.551 -4.035 7.550 1.00 92.69 79 LEU A N 1
ATOM 540 C CA . LEU A 1 79 ? -8.386 -4.720 8.541 1.00 92.69 79 LEU A CA 1
ATOM 541 C C . LEU A 1 79 ? -7.823 -4.589 9.966 1.00 92.69 79 LEU A C 1
ATOM 543 O O . LEU A 1 79 ? -8.577 -4.348 10.914 1.00 92.69 79 LEU A O 1
ATOM 547 N N . LEU A 1 80 ? -6.504 -4.718 10.137 1.00 90.88 80 LEU A N 1
ATOM 548 C CA . LEU A 1 80 ? -5.853 -4.528 11.436 1.00 90.88 80 LEU A CA 1
ATOM 549 C C . LEU A 1 80 ? -6.012 -3.089 11.943 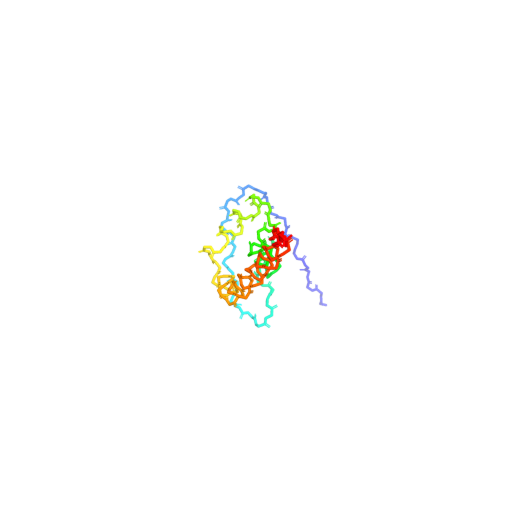1.00 90.88 80 LEU A C 1
ATOM 551 O O . LEU A 1 80 ? -6.323 -2.889 13.114 1.00 90.88 80 LEU A O 1
ATOM 555 N N . ILE A 1 81 ? -5.865 -2.091 11.077 1.00 88.94 81 ILE A N 1
ATOM 556 C CA . ILE A 1 81 ? -6.066 -0.683 11.433 1.00 88.94 81 ILE A CA 1
ATOM 557 C C . ILE A 1 81 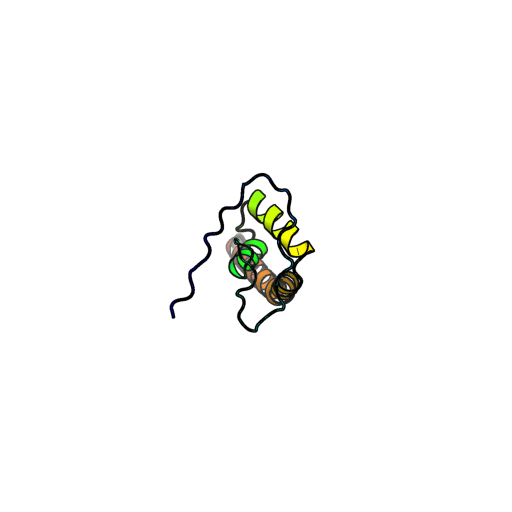? -7.537 -0.428 11.800 1.00 88.94 81 ILE A C 1
ATOM 559 O O . ILE A 1 81 ? -7.819 0.141 12.856 1.00 88.94 81 ILE A O 1
ATOM 563 N N . ALA A 1 82 ? -8.481 -0.905 10.986 1.00 87.75 82 ALA A N 1
ATOM 564 C CA . ALA A 1 82 ? -9.913 -0.747 11.233 1.00 87.75 82 ALA A CA 1
ATOM 565 C C . ALA A 1 82 ? -10.351 -1.382 12.564 1.00 87.75 82 ALA A C 1
ATOM 567 O O . ALA A 1 82 ? -11.087 -0.758 13.329 1.00 87.75 82 ALA A O 1
ATOM 568 N N . SER A 1 83 ? -9.860 -2.587 12.877 1.00 89.12 83 SER A N 1
ATOM 569 C CA . SER A 1 83 ? -10.151 -3.246 14.160 1.00 89.12 83 SER A CA 1
ATOM 570 C C . SER A 1 83 ? -9.647 -2.439 15.359 1.00 89.12 83 SER A C 1
ATOM 572 O O . SER A 1 83 ? -10.389 -2.258 16.321 1.00 89.12 83 SER A O 1
ATOM 574 N N . ARG A 1 84 ? -8.439 -1.865 15.284 1.00 84.56 84 ARG A N 1
ATOM 575 C CA . ARG A 1 84 ? -7.908 -0.997 16.348 1.00 84.56 84 ARG A CA 1
ATOM 576 C C . ARG A 1 84 ? -8.773 0.239 16.578 1.00 84.56 84 ARG A C 1
ATOM 578 O O . ARG A 1 84 ? -9.003 0.604 17.728 1.00 84.56 84 ARG A O 1
ATOM 585 N N . TYR A 1 85 ? -9.262 0.868 15.511 1.00 82.00 85 TYR A N 1
ATOM 586 C CA . TYR A 1 85 ? -10.161 2.017 15.636 1.00 82.00 85 TYR A CA 1
ATOM 587 C C . TYR A 1 85 ? -11.528 1.639 16.209 1.00 82.00 85 TYR A C 1
ATOM 589 O O . TYR A 1 85 ? -12.076 2.407 16.998 1.00 82.00 85 TYR A O 1
ATOM 597 N N . ALA A 1 86 ? -12.061 0.467 15.858 1.00 78.25 86 ALA A N 1
ATOM 598 C CA . ALA A 1 86 ? -13.313 -0.025 16.426 1.00 78.25 86 ALA A CA 1
ATOM 599 C C . ALA A 1 86 ? -13.198 -0.254 17.944 1.00 78.25 86 ALA A C 1
ATOM 601 O O . ALA A 1 86 ? -14.054 0.213 18.690 1.00 78.25 86 ALA A O 1
ATOM 602 N N . GLU A 1 87 ? -12.115 -0.882 18.414 1.00 77.44 87 GLU A N 1
ATOM 603 C CA . GLU A 1 87 ? -11.881 -1.066 19.857 1.00 77.44 87 GLU A CA 1
ATOM 604 C C . GLU A 1 87 ? -11.663 0.264 20.591 1.00 77.44 87 GLU A C 1
ATOM 606 O O . GLU A 1 87 ? -12.158 0.460 21.699 1.00 77.44 87 GLU A O 1
ATOM 611 N N . ALA A 1 88 ? -10.957 1.213 19.969 1.00 74.19 88 ALA A N 1
ATOM 612 C CA . ALA A 1 88 ? -10.778 2.543 20.544 1.00 74.19 88 ALA A CA 1
ATOM 613 C C . ALA A 1 88 ? -12.108 3.307 20.670 1.00 74.19 88 ALA A C 1
ATOM 615 O O . ALA A 1 88 ? -12.305 4.027 21.647 1.00 74.19 88 ALA A O 1
ATOM 616 N N . ALA A 1 89 ? -13.017 3.151 19.704 1.00 73.94 89 ALA A N 1
ATOM 617 C CA . ALA A 1 89 ? -14.338 3.769 19.743 1.00 73.94 89 ALA A CA 1
ATOM 618 C C . ALA A 1 89 ? -15.232 3.170 20.840 1.00 73.94 89 ALA A C 1
ATOM 620 O O . ALA A 1 89 ? -15.950 3.920 21.498 1.00 73.94 89 ALA A O 1
ATOM 621 N N . ASP A 1 90 ? -15.157 1.856 21.062 1.00 74.44 90 ASP A N 1
ATOM 622 C CA . ASP A 1 90 ? -15.898 1.166 22.125 1.00 74.44 90 ASP A CA 1
ATOM 623 C C . ASP A 1 90 ? -15.462 1.647 23.521 1.00 74.44 90 ASP A C 1
ATOM 625 O O . ASP A 1 90 ? -16.294 2.013 24.345 1.00 74.44 90 ASP A O 1
ATOM 629 N N . LEU A 1 91 ? -14.150 1.791 23.744 1.00 71.12 91 LEU A N 1
ATOM 630 C CA . LEU A 1 91 ? -13.600 2.337 24.994 1.00 71.12 91 LEU A CA 1
ATOM 631 C C . LEU A 1 91 ? -13.866 3.837 25.188 1.00 71.12 91 LEU A C 1
ATOM 633 O O . LEU A 1 91 ? -13.866 4.326 26.317 1.00 71.12 91 LEU A O 1
ATOM 637 N N . ALA A 1 92 ? -14.030 4.585 24.096 1.00 70.56 92 ALA A N 1
ATOM 638 C CA . ALA A 1 92 ? -14.311 6.018 24.132 1.00 70.56 92 ALA A CA 1
ATOM 639 C C . ALA A 1 92 ? -15.810 6.333 24.254 1.00 70.56 92 ALA A C 1
ATOM 641 O O . ALA A 1 92 ? -16.168 7.500 24.448 1.00 70.56 92 ALA A O 1
ATOM 642 N N . ALA A 1 93 ? -16.687 5.331 24.132 1.00 65.06 93 ALA A N 1
ATOM 643 C CA . ALA A 1 93 ? -18.113 5.521 24.324 1.00 65.06 93 ALA A CA 1
ATOM 644 C C . ALA A 1 93 ? -18.379 5.891 25.797 1.00 65.06 93 ALA A C 1
ATOM 646 O O . ALA A 1 93 ? -17.978 5.154 26.699 1.00 65.06 93 ALA A O 1
ATOM 647 N N . PRO A 1 94 ? -19.032 7.034 26.077 1.00 62.66 94 PRO A N 1
ATOM 648 C CA . PRO A 1 94 ? -19.419 7.361 27.441 1.00 62.66 94 PRO A CA 1
ATOM 649 C C . PRO A 1 94 ? -20.401 6.297 27.938 1.00 62.66 94 PRO A C 1
ATOM 651 O O . PRO A 1 94 ? -21.363 5.973 27.236 1.00 62.66 94 PRO A O 1
ATOM 654 N N . GLU A 1 95 ? -20.166 5.758 29.139 1.00 60.75 95 GLU A N 1
ATOM 655 C CA . GLU A 1 95 ? -21.100 4.815 29.755 1.00 60.75 95 GLU A CA 1
ATOM 656 C C . GLU A 1 95 ? -22.506 5.438 29.770 1.00 60.75 95 GLU A C 1
ATOM 658 O O . GLU A 1 95 ? -22.642 6.622 30.106 1.00 60.75 95 GLU A O 1
ATOM 663 N N . PRO A 1 96 ? -23.561 4.698 29.380 1.00 60.69 96 PRO A N 1
ATOM 664 C CA . PRO A 1 96 ? -24.910 5.228 29.435 1.00 60.69 96 PRO A CA 1
ATOM 665 C C . PRO A 1 96 ? -25.227 5.535 30.899 1.00 60.69 96 PRO A C 1
ATOM 667 O O . PRO A 1 96 ? -25.406 4.620 31.701 1.00 60.69 96 PRO A O 1
ATOM 670 N N . SER A 1 97 ? -25.263 6.824 31.250 1.00 61.53 97 SER A N 1
ATOM 671 C CA . SER A 1 97 ? -25.651 7.289 32.580 1.00 61.53 97 SER A CA 1
ATOM 672 C C . SER A 1 97 ? -27.016 6.706 32.933 1.00 61.53 97 SER A C 1
ATOM 674 O O . SER A 1 97 ? -28.048 7.166 32.439 1.00 61.53 97 SER A O 1
ATOM 676 N N . ALA A 1 98 ? -27.012 5.672 33.773 1.00 56.66 98 ALA A N 1
ATOM 677 C CA . ALA A 1 98 ? -28.212 5.123 34.375 1.00 56.66 98 ALA A CA 1
ATOM 678 C C . ALA A 1 98 ? -28.880 6.239 35.194 1.00 56.66 98 ALA A C 1
ATOM 680 O O . ALA A 1 98 ? -28.254 6.819 36.083 1.00 56.66 98 ALA A O 1
ATOM 681 N N . SER A 1 99 ? -30.114 6.582 34.814 1.00 64.44 99 SER A N 1
ATOM 682 C CA . SER A 1 99 ? -30.996 7.504 35.545 1.00 64.44 99 SER A CA 1
ATOM 683 C C . SER A 1 99 ? -31.711 6.801 36.689 1.00 64.44 99 SER A C 1
ATOM 685 O O . SER A 1 99 ? -32.025 5.600 36.525 1.00 64.44 99 SER A O 1
#

InterPro domains:
  IPR027383 Putative zinc-finger [PF13490] (41-67)
  IPR041916 Anti-sigma factor, zinc-finger domain superfamily [G3DSA:1.10.10.1320] (37-96)

Secondary structure (DSSP, 8-state):
--PPPPP----TT--PPPPPPPP--TTS----SSTTHHHHHHHHTT-S-HHHHHHHHHHHTT-HHHHHHHHHHHHHHHHHHHHHHHHHHHHHSPP----

Foldseek 3Di:
DDDDDDDPDDDPPPPDDPDQFDPDDPDFPGDPDCLTLNLLVCLLLVNDDPVSNVVNVVVCVRDVVSVVSCVVCNVVSVVVVVVVVVVVVVVVDDDPPDD